Protein AF-A0A9C9N3T2-F1 (afdb_monomer_lite)

Structure (mmCIF, N/CA/C/O backbone):
data_AF-A0A9C9N3T2-F1
#
_entry.id   AF-A0A9C9N3T2-F1
#
loop_
_atom_site.group_PDB
_atom_site.id
_atom_site.type_symbol
_atom_site.label_atom_id
_atom_site.label_alt_id
_atom_site.label_comp_id
_atom_site.label_asym_id
_atom_site.label_entity_id
_atom_site.label_seq_id
_atom_site.pdbx_PDB_ins_code
_atom_site.Cartn_x
_atom_site.Cartn_y
_atom_site.Cartn_z
_atom_site.occupancy
_atom_site.B_iso_or_equiv
_atom_site.auth_seq_id
_atom_site.auth_comp_id
_atom_site.auth_asym_id
_atom_site.auth_atom_id
_atom_site.pdbx_PDB_model_num
ATOM 1 N N . MET A 1 1 ? -1.296 -2.456 -31.605 1.00 59.41 1 MET A N 1
ATOM 2 C CA . MET A 1 1 ? -0.249 -3.119 -30.795 1.00 59.41 1 MET A CA 1
ATOM 3 C C . MET A 1 1 ? -0.084 -2.321 -29.519 1.00 59.41 1 MET A C 1
ATOM 5 O O . MET A 1 1 ? -0.078 -1.100 -29.596 1.00 59.41 1 MET A O 1
ATOM 9 N N . SER A 1 2 ? -0.050 -2.994 -28.375 1.00 82.12 2 SER A N 1
ATOM 10 C CA . SER A 1 2 ? 0.147 -2.363 -27.067 1.00 82.12 2 SER A CA 1
ATOM 11 C C . SER A 1 2 ? 1.630 -1.998 -26.889 1.00 82.12 2 SER A C 1
ATOM 13 O O . SER A 1 2 ? 2.503 -2.726 -27.362 1.00 82.12 2 SER A O 1
ATOM 15 N N . ASP A 1 3 ? 1.919 -0.834 -26.300 1.00 95.31 3 ASP A N 1
ATOM 16 C CA . ASP A 1 3 ? 3.295 -0.378 -26.068 1.00 95.31 3 ASP A CA 1
ATOM 17 C C . ASP A 1 3 ? 3.925 -1.216 -24.934 1.00 95.31 3 ASP A C 1
ATOM 19 O O . ASP A 1 3 ? 3.418 -1.196 -23.805 1.00 95.31 3 ASP A O 1
ATOM 23 N N . PRO A 1 4 ? 5.051 -1.917 -25.172 1.00 95.12 4 PRO A N 1
ATOM 24 C CA . PRO A 1 4 ? 5.692 -2.770 -24.167 1.00 95.12 4 PRO A CA 1
ATOM 25 C C . PRO A 1 4 ? 6.101 -2.022 -22.884 1.00 95.12 4 PRO A C 1
ATOM 27 O O . PRO A 1 4 ? 6.212 -2.626 -21.811 1.00 95.12 4 PRO A O 1
ATOM 30 N N . ARG A 1 5 ? 6.312 -0.700 -22.947 1.00 95.00 5 ARG A N 1
ATOM 31 C CA . ARG A 1 5 ? 6.595 0.132 -21.765 1.00 95.00 5 ARG A CA 1
ATOM 32 C C . ARG A 1 5 ? 5.362 0.277 -20.879 1.00 95.00 5 ARG A C 1
ATOM 34 O O . ARG A 1 5 ? 5.484 0.195 -19.655 1.00 95.00 5 ARG A O 1
ATOM 41 N N . LEU A 1 6 ? 4.187 0.444 -21.487 1.00 96.00 6 LEU A N 1
ATOM 42 C CA . LEU A 1 6 ? 2.916 0.531 -20.768 1.00 96.00 6 LEU A CA 1
ATOM 43 C C . LEU A 1 6 ? 2.568 -0.807 -20.113 1.00 96.00 6 LEU A C 1
ATOM 45 O O . LEU A 1 6 ? 2.162 -0.833 -18.954 1.00 96.00 6 LEU A O 1
ATOM 49 N N . GLU A 1 7 ? 2.821 -1.926 -20.788 1.00 96.00 7 GLU A N 1
ATOM 50 C CA . GLU A 1 7 ? 2.612 -3.262 -20.214 1.00 96.00 7 GLU A CA 1
ATOM 51 C C . GLU A 1 7 ? 3.506 -3.519 -19.000 1.00 96.00 7 GLU A C 1
ATOM 53 O O . GLU A 1 7 ? 3.051 -4.023 -17.967 1.00 96.00 7 GLU A O 1
ATOM 58 N N . LYS A 1 8 ? 4.785 -3.128 -19.092 1.00 94.38 8 LYS A N 1
ATOM 59 C CA . LYS A 1 8 ? 5.715 -3.200 -17.962 1.00 94.38 8 LYS A CA 1
ATOM 60 C C . LYS A 1 8 ? 5.218 -2.357 -16.788 1.00 94.38 8 LYS A C 1
ATOM 62 O O . LYS A 1 8 ? 5.235 -2.845 -15.659 1.00 94.38 8 LYS A O 1
ATOM 67 N N . LEU A 1 9 ? 4.763 -1.130 -17.040 1.00 93.62 9 LEU A N 1
ATOM 68 C CA . LEU A 1 9 ? 4.235 -0.242 -16.004 1.00 93.62 9 LEU A CA 1
ATOM 69 C C . LEU A 1 9 ? 2.990 -0.831 -15.326 1.00 93.62 9 LEU A C 1
ATOM 71 O O . LEU A 1 9 ? 2.915 -0.847 -14.100 1.00 93.62 9 LEU A O 1
ATOM 75 N N . THR A 1 10 ? 2.048 -1.375 -16.098 1.00 94.31 10 THR A N 1
ATOM 76 C CA . THR A 1 10 ? 0.851 -2.044 -15.566 1.00 94.31 10 THR A CA 1
ATOM 77 C C . THR A 1 10 ? 1.220 -3.232 -14.679 1.00 94.31 10 THR A C 1
ATOM 79 O O . THR A 1 10 ? 0.683 -3.377 -13.581 1.00 94.31 10 THR A O 1
ATOM 82 N N . ARG A 1 11 ? 2.192 -4.050 -15.099 1.00 92.62 11 ARG A N 1
ATOM 83 C CA . ARG A 1 11 ? 2.688 -5.171 -14.289 1.00 92.62 11 ARG A CA 1
ATOM 84 C C . ARG A 1 11 ? 3.338 -4.701 -12.986 1.00 92.62 11 ARG A C 1
ATOM 86 O O . ARG A 1 11 ? 3.092 -5.303 -11.945 1.00 92.62 11 ARG A O 1
ATOM 93 N N . LEU A 1 12 ? 4.142 -3.636 -13.031 1.00 91.94 12 LEU A N 1
ATOM 94 C CA . LEU A 1 12 ? 4.763 -3.058 -11.836 1.00 91.94 12 LEU A CA 1
ATOM 95 C C . LEU A 1 12 ? 3.716 -2.515 -10.860 1.00 91.94 12 LEU A C 1
ATOM 97 O O . LEU A 1 12 ? 3.813 -2.791 -9.670 1.00 91.94 12 LEU A O 1
ATOM 101 N N . ARG A 1 13 ? 2.685 -1.817 -11.356 1.00 92.19 13 ARG A N 1
ATOM 102 C CA . ARG A 1 13 ? 1.560 -1.343 -10.533 1.00 92.19 13 ARG A CA 1
ATOM 103 C C . ARG A 1 13 ? 0.840 -2.496 -9.846 1.00 92.19 13 ARG A C 1
ATOM 105 O O . ARG A 1 13 ? 0.629 -2.437 -8.642 1.00 92.19 13 ARG A O 1
ATOM 112 N N . ARG A 1 14 ? 0.529 -3.568 -10.583 1.00 91.62 14 ARG A N 1
ATOM 113 C CA . ARG A 1 14 ? -0.125 -4.749 -10.004 1.00 91.62 14 ARG A CA 1
ATOM 114 C C . ARG A 1 14 ? 0.719 -5.375 -8.890 1.00 91.62 14 ARG A C 1
ATOM 116 O O . ARG A 1 14 ? 0.212 -5.588 -7.797 1.00 91.62 14 ARG A O 1
ATOM 123 N N . ARG A 1 15 ? 2.020 -5.573 -9.133 1.00 89.75 15 ARG A N 1
ATOM 124 C CA . ARG A 1 15 ? 2.951 -6.102 -8.122 1.00 89.75 15 ARG A CA 1
ATOM 125 C C . ARG A 1 15 ? 3.044 -5.192 -6.893 1.00 89.75 15 ARG A C 1
ATOM 127 O O . ARG A 1 15 ? 3.064 -5.685 -5.772 1.00 89.75 15 ARG A O 1
ATOM 134 N N . ALA A 1 16 ? 3.082 -3.873 -7.090 1.00 89.31 16 ALA A N 1
ATOM 135 C CA . ALA A 1 16 ? 3.103 -2.920 -5.985 1.00 89.31 16 ALA A CA 1
ATOM 136 C C . ALA A 1 16 ? 1.842 -3.047 -5.118 1.00 89.31 16 ALA A C 1
ATOM 138 O O . ALA A 1 16 ? 1.966 -3.034 -3.895 1.00 89.31 16 ALA A O 1
ATOM 139 N N . VAL A 1 17 ? 0.661 -3.232 -5.729 1.00 88.62 17 VAL A N 1
ATOM 140 C CA . VAL A 1 17 ? -0.630 -3.441 -5.038 1.00 88.62 17 VAL A CA 1
ATOM 141 C C . VAL A 1 17 ? -0.663 -4.754 -4.243 1.00 88.62 17 VAL A C 1
ATOM 143 O O . VAL A 1 17 ? -1.112 -4.762 -3.098 1.00 88.62 17 VAL A O 1
ATOM 146 N N . GLU A 1 18 ? -0.116 -5.837 -4.797 1.00 88.69 18 GLU A N 1
ATOM 147 C CA . GLU A 1 18 ? 0.014 -7.138 -4.115 1.00 88.69 18 GLU A CA 1
ATOM 148 C C . GLU A 1 18 ? 0.914 -7.065 -2.860 1.00 88.69 18 GLU A C 1
ATOM 150 O O . GLU A 1 18 ? 0.804 -7.889 -1.947 1.00 88.69 18 GLU A O 1
ATOM 155 N N . GLY A 1 19 ? 1.802 -6.067 -2.790 1.00 86.06 19 GLY A N 1
ATOM 156 C CA . GLY A 1 19 ? 2.645 -5.797 -1.630 1.00 86.06 19 GLY A CA 1
ATOM 157 C C . GLY A 1 19 ? 3.565 -6.973 -1.302 1.00 86.06 19 GLY A C 1
ATOM 158 O O . GLY A 1 19 ? 4.377 -7.399 -2.118 1.00 86.06 19 GLY A O 1
ATOM 159 N N . GLY A 1 20 ? 3.449 -7.506 -0.085 1.00 85.12 20 GLY A N 1
ATOM 160 C CA . GLY A 1 20 ? 4.262 -8.629 0.388 1.00 85.12 20 GLY A CA 1
ATOM 161 C C . GLY A 1 20 ? 3.927 -9.994 -0.228 1.00 85.12 20 GLY A C 1
ATOM 162 O O . GLY A 1 20 ? 4.581 -10.968 0.143 1.00 85.12 20 GLY A O 1
ATOM 163 N N . GLY A 1 21 ? 2.932 -10.069 -1.118 1.00 91.50 21 GLY A N 1
ATOM 164 C CA . GLY A 1 21 ? 2.397 -11.312 -1.671 1.00 91.50 21 GLY A CA 1
ATOM 165 C C . GLY A 1 21 ? 1.319 -11.947 -0.786 1.00 91.50 21 GLY A C 1
ATOM 166 O O . GLY A 1 21 ? 1.195 -11.626 0.400 1.00 91.50 21 GLY A O 1
ATOM 167 N N . ALA A 1 22 ? 0.546 -12.863 -1.376 1.00 92.44 22 ALA A N 1
ATOM 168 C CA . ALA A 1 22 ? -0.626 -13.482 -0.750 1.00 92.44 22 ALA A CA 1
ATOM 169 C C . ALA A 1 22 ? -0.315 -14.132 0.609 1.00 92.44 22 ALA A C 1
ATOM 171 O O . ALA A 1 22 ? -1.062 -13.934 1.564 1.00 92.44 22 ALA A O 1
ATOM 172 N N . ASP A 1 23 ? 0.825 -14.814 0.735 1.00 94.19 23 ASP A N 1
ATOM 173 C CA . ASP A 1 23 ? 1.211 -15.501 1.974 1.00 94.19 23 ASP A CA 1
ATOM 174 C C . ASP A 1 23 ? 1.405 -14.531 3.145 1.00 94.19 23 ASP A C 1
ATOM 176 O O . ASP A 1 23 ? 0.973 -14.789 4.270 1.00 94.19 23 ASP A O 1
ATOM 180 N N . ARG A 1 24 ? 2.030 -13.371 2.894 1.00 93.50 24 ARG A N 1
ATOM 181 C CA . ARG A 1 24 ? 2.231 -12.353 3.936 1.00 93.50 24 ARG A CA 1
ATOM 182 C C . ARG A 1 24 ? 0.923 -11.671 4.312 1.00 93.50 24 ARG A C 1
ATOM 184 O O . ARG A 1 24 ? 0.738 -11.355 5.484 1.00 93.50 24 ARG A O 1
ATOM 191 N N . VAL A 1 25 ? 0.036 -11.453 3.342 1.00 94.38 25 VAL A N 1
ATOM 192 C CA . VAL A 1 25 ? -1.311 -10.919 3.586 1.00 94.38 25 VAL A CA 1
ATOM 193 C C . VAL A 1 25 ? -2.101 -11.887 4.470 1.00 94.38 25 VAL A C 1
ATOM 195 O O . VAL A 1 25 ? -2.543 -11.498 5.549 1.00 94.38 25 VAL A O 1
ATOM 198 N N . ALA A 1 26 ? -2.155 -13.166 4.092 1.00 95.62 26 ALA A N 1
ATOM 199 C CA . ALA A 1 26 ? -2.829 -14.208 4.859 1.00 95.62 26 ALA A CA 1
ATOM 200 C C . ALA A 1 26 ? -2.270 -14.335 6.285 1.00 95.62 26 ALA A C 1
ATOM 202 O O . ALA A 1 26 ? -3.033 -14.437 7.242 1.00 95.62 26 ALA A O 1
ATOM 203 N N . HIS A 1 27 ? -0.947 -14.257 6.461 1.00 96.69 27 HIS A N 1
ATOM 204 C CA . HIS A 1 27 ? -0.320 -14.276 7.788 1.00 96.69 27 HIS A CA 1
ATOM 205 C C . HIS A 1 27 ? -0.718 -13.085 8.665 1.00 96.69 27 HIS A C 1
ATOM 207 O O . HIS A 1 27 ? -0.872 -13.228 9.879 1.00 96.69 27 HIS A O 1
ATOM 213 N N . GLN A 1 28 ? -0.878 -11.897 8.077 1.00 96.75 28 GLN A N 1
ATOM 214 C CA . GLN A 1 28 ? -1.356 -10.722 8.808 1.00 96.75 28 GLN A CA 1
ATOM 215 C C . GLN A 1 28 ? -2.812 -10.909 9.237 1.00 96.75 28 GLN A C 1
ATOM 217 O O . GLN A 1 28 ? -3.122 -10.725 10.416 1.00 96.75 28 GLN A O 1
ATOM 222 N N . HIS A 1 29 ? -3.668 -11.370 8.325 1.00 97.31 29 HIS A N 1
ATOM 223 C CA . HIS A 1 29 ? -5.076 -11.642 8.617 1.00 97.31 29 HIS A CA 1
ATOM 224 C C . HIS A 1 29 ? -5.256 -12.750 9.656 1.00 97.31 29 HIS A C 1
ATOM 226 O O . HIS A 1 29 ? -6.061 -12.596 10.569 1.00 97.31 29 HIS A O 1
ATOM 232 N N . ALA A 1 30 ? -4.447 -13.811 9.606 1.00 97.88 30 ALA A N 1
ATOM 233 C CA . ALA A 1 30 ? -4.449 -14.884 10.603 1.00 97.88 30 ALA A CA 1
ATOM 234 C C . ALA A 1 30 ? -4.114 -14.383 12.020 1.00 97.88 30 ALA A C 1
AT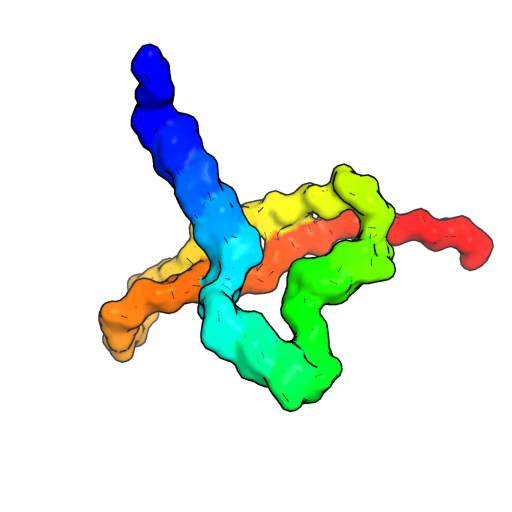OM 236 O O . ALA A 1 30 ? -4.549 -14.962 13.011 1.00 97.88 30 ALA A O 1
ATOM 237 N N . LYS A 1 31 ? -3.371 -13.275 12.129 1.00 97.62 31 LYS A N 1
ATOM 238 C CA . LYS A 1 31 ? -3.082 -12.590 13.399 1.00 97.62 31 LYS A CA 1
ATOM 239 C C . LYS A 1 31 ? -4.156 -11.573 13.801 1.00 97.62 31 LYS A C 1
ATOM 241 O O . LYS A 1 31 ? -3.930 -10.815 14.743 1.00 97.62 31 LYS A O 1
ATOM 246 N N . GLY A 1 32 ? -5.268 -11.492 13.070 1.00 97.69 32 GLY A N 1
ATOM 247 C CA . GLY A 1 32 ? -6.305 -10.476 13.259 1.00 97.69 32 GLY A CA 1
ATOM 248 C C . GLY A 1 32 ? -5.849 -9.063 12.887 1.00 97.69 32 GLY A C 1
ATOM 249 O O . GLY A 1 32 ? -6.411 -8.089 13.383 1.00 97.69 32 GLY A O 1
ATOM 250 N N . LYS A 1 33 ? -4.800 -8.926 12.063 1.00 97.50 33 LYS A N 1
ATOM 251 C CA . LYS A 1 33 ? -4.252 -7.631 11.648 1.00 97.50 33 LYS A CA 1
ATOM 252 C C . LYS A 1 33 ? -4.596 -7.348 10.197 1.00 97.50 33 LYS A C 1
ATOM 254 O O . LYS A 1 33 ? -4.432 -8.206 9.340 1.00 97.50 33 LYS A O 1
ATOM 259 N N . GLN A 1 34 ? -4.961 -6.105 9.929 1.00 95.88 34 GLN A N 1
ATOM 260 C CA . GLN A 1 34 ? -5.083 -5.591 8.573 1.00 95.88 34 GLN A CA 1
ATOM 261 C C . GLN A 1 34 ? -3.705 -5.330 7.947 1.00 95.88 34 GLN A C 1
ATOM 263 O O . GLN A 1 34 ? -2.699 -5.105 8.640 1.00 95.88 34 GLN A O 1
ATOM 268 N N . THR A 1 35 ? -3.656 -5.325 6.620 1.00 95.12 35 THR A N 1
ATOM 269 C CA . THR A 1 35 ? -2.503 -4.842 5.859 1.00 95.12 35 THR A CA 1
ATOM 270 C C . THR A 1 35 ? -2.356 -3.319 5.996 1.00 95.12 35 THR A C 1
ATOM 272 O O . THR A 1 35 ? -3.174 -2.632 6.607 1.00 95.12 35 THR A O 1
ATOM 275 N N . VAL A 1 36 ? -1.253 -2.748 5.497 1.00 92.81 36 VAL A N 1
ATOM 276 C CA . VAL A 1 36 ? -1.090 -1.281 5.494 1.00 92.81 36 VAL A CA 1
ATOM 277 C C . VAL A 1 36 ? -2.151 -0.626 4.609 1.00 92.81 36 VAL A C 1
ATOM 279 O O . VAL A 1 36 ? -2.748 0.346 5.049 1.00 92.81 36 VAL A O 1
ATOM 282 N N . ARG A 1 37 ? -2.420 -1.177 3.417 1.00 91.69 37 ARG A N 1
ATOM 283 C CA . ARG A 1 37 ? -3.417 -0.620 2.493 1.00 91.69 37 ARG A CA 1
ATOM 284 C C . ARG A 1 37 ? -4.828 -0.681 3.052 1.00 91.69 37 ARG A C 1
ATOM 286 O O . ARG A 1 37 ? -5.468 0.351 3.111 1.00 91.69 37 ARG A O 1
ATOM 293 N N . GLU A 1 38 ? -5.233 -1.820 3.607 1.00 94.06 38 GLU A N 1
ATOM 294 C CA . GLU A 1 38 ? -6.545 -1.950 4.260 1.00 94.06 38 GLU A CA 1
ATOM 295 C C . GLU A 1 38 ? -6.763 -0.906 5.365 1.00 94.06 38 GLU A C 1
ATOM 297 O O . GLU A 1 38 ? -7.863 -0.389 5.527 1.00 94.06 38 GLU A O 1
ATOM 302 N N . ARG A 1 39 ? -5.704 -0.559 6.111 1.00 95.81 39 ARG A N 1
ATOM 303 C CA . ARG A 1 39 ? -5.773 0.508 7.118 1.00 95.81 39 ARG A CA 1
ATOM 304 C C . ARG A 1 39 ? -5.876 1.898 6.499 1.00 95.81 39 ARG A C 1
ATOM 306 O O . ARG A 1 39 ? -6.554 2.746 7.065 1.00 95.81 39 ARG A O 1
ATOM 313 N N . LEU A 1 40 ? -5.184 2.147 5.387 1.00 94.25 40 LEU A N 1
ATOM 314 C CA . LEU A 1 40 ? -5.270 3.420 4.667 1.00 94.25 40 LEU A CA 1
ATOM 315 C C . LEU A 1 40 ? -6.655 3.605 4.042 1.00 94.25 40 LEU A C 1
ATOM 317 O O . LEU A 1 40 ? -7.206 4.691 4.159 1.00 94.25 40 LEU A O 1
ATOM 321 N N . ASP A 1 41 ? -7.239 2.544 3.486 1.00 93.31 41 ASP A N 1
ATOM 322 C CA . ASP A 1 41 ? -8.585 2.556 2.903 1.00 93.31 41 ASP A CA 1
ATOM 323 C C . ASP A 1 41 ? -9.671 2.875 3.945 1.00 93.31 41 ASP A C 1
ATOM 325 O O . ASP A 1 41 ? -10.704 3.440 3.612 1.00 93.31 41 ASP A O 1
ATOM 329 N N . GLN A 1 42 ? -9.446 2.536 5.220 1.00 94.94 42 GLN A N 1
ATOM 330 C CA . GLN A 1 42 ? -10.353 2.900 6.319 1.00 94.94 42 GLN A CA 1
ATOM 331 C C . GLN A 1 42 ? -10.128 4.314 6.856 1.00 94.94 42 GLN A C 1
ATOM 333 O O . GLN A 1 42 ? -11.010 4.871 7.506 1.00 94.94 42 GLN A O 1
ATOM 338 N N . LEU A 1 43 ? -8.927 4.861 6.667 1.00 96.38 43 LEU A N 1
ATOM 339 C CA . LEU A 1 43 ? -8.519 6.138 7.247 1.00 96.38 43 LEU A CA 1
ATOM 340 C C . LEU A 1 43 ? -8.766 7.318 6.305 1.00 96.38 43 LEU A C 1
ATOM 342 O O . LEU A 1 43 ? -8.991 8.430 6.777 1.00 96.38 43 LEU A O 1
ATOM 346 N N . LEU A 1 44 ? -8.639 7.090 5.000 1.00 95.94 44 LEU A N 1
ATOM 347 C CA . LEU A 1 44 ? -8.679 8.122 3.974 1.00 95.94 44 LEU A CA 1
ATOM 348 C C . LEU A 1 44 ? -10.005 8.081 3.222 1.00 95.94 44 LEU A C 1
ATOM 350 O O . LEU A 1 44 ? -10.584 7.015 3.026 1.00 95.94 44 LEU A O 1
ATOM 354 N N . ASP A 1 45 ? -10.440 9.244 2.744 1.00 96.12 45 ASP A N 1
ATOM 355 C CA . ASP A 1 45 ? -11.574 9.320 1.830 1.00 96.12 45 ASP A CA 1
ATOM 356 C C . ASP A 1 45 ? -11.259 8.559 0.536 1.00 96.12 45 ASP A C 1
ATOM 358 O O . ASP A 1 45 ? -10.116 8.540 0.051 1.00 96.12 45 ASP A O 1
ATOM 362 N N . GLU A 1 46 ? -12.284 7.947 -0.052 1.00 92.62 46 GLU A N 1
ATOM 363 C CA . GLU A 1 46 ? -12.139 7.173 -1.280 1.00 92.62 46 GLU A CA 1
ATOM 364 C C . GLU A 1 46 ? -11.451 7.990 -2.386 1.00 92.62 46 GLU A C 1
ATOM 366 O O . GLU A 1 46 ? -11.731 9.169 -2.599 1.00 92.62 46 GLU A O 1
ATOM 371 N N . ALA A 1 47 ? -10.529 7.346 -3.107 1.00 89.06 47 ALA A N 1
ATOM 372 C CA . ALA A 1 47 ? -9.765 7.937 -4.209 1.00 89.06 47 ALA A CA 1
ATOM 373 C C . ALA A 1 47 ? -8.885 9.160 -3.855 1.00 89.06 47 ALA A C 1
ATOM 375 O O . ALA A 1 47 ? -8.410 9.842 -4.765 1.00 89.06 47 ALA A O 1
ATOM 376 N N . THR A 1 48 ? -8.595 9.415 -2.571 1.00 94.00 48 THR A N 1
ATOM 377 C CA . THR A 1 48 ? -7.682 10.505 -2.157 1.00 94.00 48 THR A CA 1
ATOM 378 C C . THR A 1 48 ? -6.233 10.068 -1.938 1.00 94.00 48 THR A C 1
ATOM 380 O O . THR A 1 48 ? -5.323 10.900 -1.958 1.00 94.00 48 THR A O 1
ATOM 383 N N . LEU A 1 49 ? -5.979 8.766 -1.768 1.00 93.38 49 LEU A N 1
ATOM 384 C CA . LEU A 1 49 ? -4.628 8.246 -1.569 1.00 93.38 49 LEU A CA 1
ATOM 385 C C . LEU A 1 49 ? -3.764 8.450 -2.823 1.00 93.38 49 LEU A C 1
ATOM 387 O O . LEU A 1 49 ? -3.998 7.845 -3.870 1.00 93.38 49 LEU A O 1
ATOM 391 N N . ASN A 1 50 ? -2.697 9.232 -2.676 1.00 93.06 50 ASN A N 1
ATOM 392 C CA . ASN A 1 50 ? -1.636 9.360 -3.668 1.00 93.06 50 ASN A CA 1
ATOM 393 C C . ASN A 1 50 ? -0.343 8.725 -3.128 1.00 93.06 50 ASN A C 1
ATOM 395 O O . ASN A 1 50 ? 0.383 9.332 -2.338 1.00 93.06 50 ASN A O 1
ATOM 399 N N . GLU A 1 51 ? -0.081 7.468 -3.504 1.00 90.56 51 GLU A N 1
ATOM 400 C CA . GLU A 1 51 ? 1.114 6.739 -3.062 1.00 90.56 51 GLU A CA 1
ATOM 401 C C . GLU A 1 51 ? 2.384 7.311 -3.708 1.00 90.56 51 GLU A C 1
ATOM 403 O O . GLU A 1 51 ? 2.562 7.261 -4.928 1.00 90.56 51 GLU A O 1
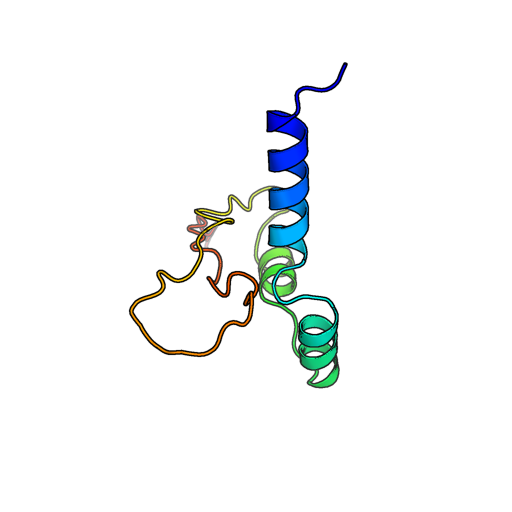ATOM 408 N N . LEU A 1 52 ? 3.315 7.788 -2.878 1.00 92.00 52 LEU A N 1
ATOM 409 C CA . LEU A 1 52 ? 4.646 8.166 -3.340 1.00 92.00 52 LEU A CA 1
ATOM 410 C C . LEU A 1 52 ? 5.549 6.936 -3.405 1.00 92.00 52 LEU A C 1
ATOM 412 O O . LEU A 1 52 ? 5.551 6.093 -2.507 1.00 92.00 52 LEU A O 1
ATOM 416 N N . GLU A 1 53 ? 6.357 6.884 -4.463 1.00 88.69 53 GLU A N 1
ATOM 417 C CA . GLU A 1 53 ? 7.434 5.904 -4.617 1.00 88.69 53 GLU A CA 1
ATOM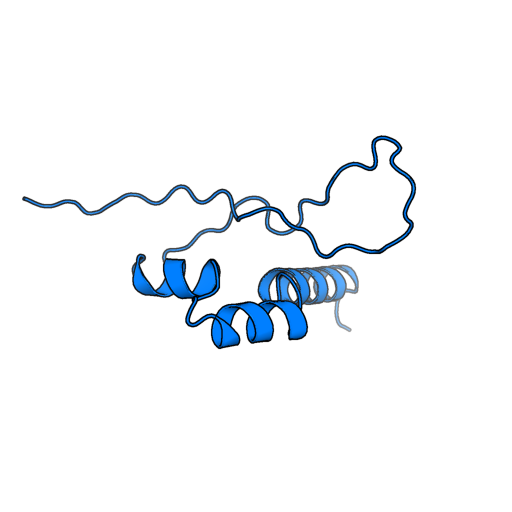 418 C C . GLU A 1 53 ? 7.011 4.411 -4.509 1.00 88.69 53 GLU A C 1
ATOM 420 O O . GLU A 1 53 ? 7.720 3.614 -3.886 1.00 88.69 53 GLU A O 1
ATOM 425 N N . PRO A 1 54 ? 5.923 3.957 -5.172 1.00 89.38 54 PRO A N 1
ATOM 426 C CA . PRO A 1 54 ? 5.391 2.591 -5.019 1.00 89.38 54 PRO A CA 1
ATOM 427 C C . PRO A 1 54 ? 6.302 1.479 -5.575 1.00 89.38 54 PRO A C 1
ATOM 429 O O . PRO A 1 54 ? 5.984 0.296 -5.467 1.00 89.38 54 PRO A O 1
ATOM 432 N N . PHE A 1 55 ? 7.424 1.841 -6.206 1.00 88.56 55 PHE A N 1
ATOM 433 C CA . PHE 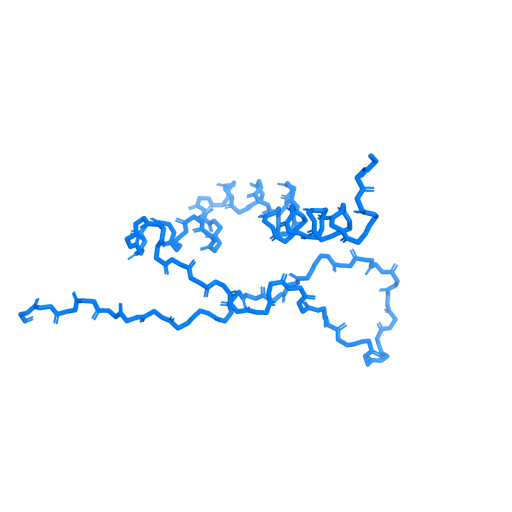A 1 55 ? 8.360 0.917 -6.854 1.00 88.56 55 PHE A CA 1
ATOM 434 C C . PHE A 1 55 ? 9.756 0.916 -6.216 1.00 88.56 55 PHE A C 1
ATOM 436 O O . PHE A 1 55 ? 10.683 0.352 -6.800 1.00 88.56 55 PHE A O 1
ATOM 443 N N . VAL A 1 56 ? 9.943 1.565 -5.060 1.00 85.56 56 VAL A N 1
ATOM 444 C CA . VAL A 1 56 ? 11.255 1.612 -4.398 1.00 85.56 56 VAL A CA 1
ATOM 445 C C . VAL A 1 56 ? 11.656 0.228 -3.905 1.00 85.56 56 VAL A C 1
ATOM 447 O O . VAL A 1 56 ? 10.973 -0.391 -3.094 1.00 85.56 56 VAL A O 1
ATOM 450 N N . ALA A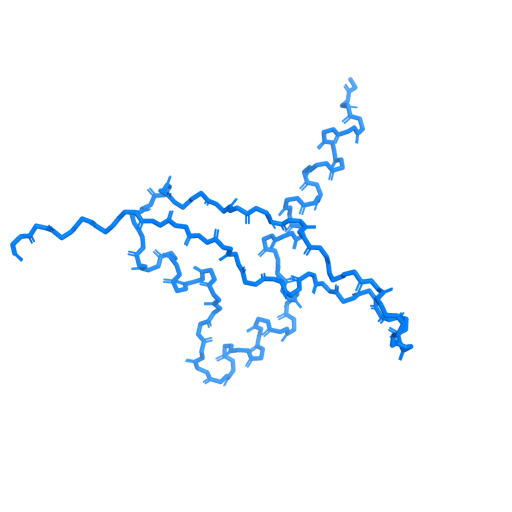 1 57 ? 12.806 -0.242 -4.378 1.00 77.88 57 ALA A N 1
ATOM 451 C CA . ALA A 1 57 ? 13.453 -1.452 -3.899 1.00 77.88 57 ALA A CA 1
ATOM 452 C C . ALA A 1 57 ? 14.616 -1.097 -2.971 1.00 77.88 57 ALA A C 1
ATOM 454 O O . ALA A 1 57 ? 15.271 -0.068 -3.150 1.00 77.88 57 ALA A O 1
ATOM 455 N N . ALA A 1 58 ? 14.886 -1.967 -1.993 1.00 77.94 58 ALA A N 1
ATOM 456 C CA . ALA A 1 58 ? 16.092 -1.854 -1.186 1.00 77.94 58 ALA A CA 1
ATOM 457 C C . ALA A 1 58 ? 17.314 -1.877 -2.114 1.00 77.94 58 ALA A C 1
ATOM 459 O O . ALA A 1 58 ? 17.427 -2.744 -2.986 1.00 77.94 58 ALA A O 1
ATOM 460 N N . ARG A 1 59 ? 18.219 -0.914 -1.938 1.00 66.44 59 ARG A N 1
ATOM 461 C CA . ARG A 1 59 ? 19.508 -0.938 -2.620 1.00 66.44 59 ARG A CA 1
ATOM 462 C C . ARG A 1 59 ? 20.312 -2.089 -2.019 1.00 66.44 59 ARG A C 1
ATOM 464 O O . ARG A 1 59 ? 20.361 -2.234 -0.800 1.00 66.44 59 ARG A O 1
ATOM 471 N N . ALA A 1 60 ? 20.859 -2.950 -2.870 1.00 57.66 60 ALA A N 1
ATOM 472 C CA . ALA A 1 60 ? 21.693 -4.058 -2.432 1.00 57.66 60 ALA A CA 1
ATOM 473 C C . ALA A 1 60 ? 23.053 -3.515 -1.975 1.00 57.66 60 ALA A C 1
ATOM 475 O O . ALA A 1 60 ? 24.022 -3.531 -2.729 1.00 57.66 60 ALA A O 1
ATOM 476 N N . ASP A 1 61 ? 23.115 -3.012 -0.749 1.00 52.00 61 ASP A N 1
ATOM 477 C CA . ASP A 1 61 ? 24.380 -2.831 -0.055 1.00 52.00 61 ASP A CA 1
ATOM 478 C C . ASP A 1 61 ? 24.688 -4.203 0.557 1.00 52.00 61 ASP A C 1
ATOM 480 O O . ASP A 1 61 ? 23.965 -4.664 1.436 1.00 52.00 61 ASP A O 1
ATOM 484 N N . ALA A 1 62 ? 25.655 -4.900 -0.045 1.00 50.19 62 ALA A N 1
ATOM 485 C CA . ALA A 1 62 ? 26.072 -6.281 0.204 1.00 50.19 62 ALA A CA 1
ATOM 486 C C . ALA A 1 62 ? 25.628 -6.886 1.555 1.00 50.19 62 ALA A C 1
ATOM 488 O O . ALA A 1 62 ? 26.334 -6.819 2.557 1.00 50.19 62 ALA A O 1
ATOM 489 N N . MET A 1 63 ? 24.476 -7.550 1.551 1.00 45.56 63 MET A N 1
ATOM 490 C CA . MET A 1 63 ? 24.161 -8.612 2.494 1.00 45.56 63 MET A CA 1
ATOM 491 C C . MET A 1 63 ? 23.603 -9.740 1.639 1.00 45.56 63 MET A C 1
ATOM 493 O O . MET A 1 63 ? 22.517 -9.616 1.068 1.00 45.56 63 MET A O 1
ATOM 497 N N . GLU A 1 64 ? 24.435 -10.761 1.437 1.00 47.06 64 GLU A N 1
ATOM 498 C CA . GLU A 1 64 ? 24.078 -11.971 0.707 1.00 47.06 64 GLU A CA 1
ATOM 499 C C . GLU A 1 64 ? 22.794 -12.552 1.294 1.00 47.06 64 GLU A C 1
ATOM 501 O O . GLU A 1 64 ? 22.742 -12.927 2.457 1.00 47.06 64 GLU A O 1
ATOM 506 N N . ASP A 1 65 ? 21.743 -12.529 0.484 1.00 45.38 65 ASP A N 1
ATOM 507 C CA . ASP A 1 65 ? 20.860 -13.663 0.248 1.00 45.38 65 ASP A CA 1
ATOM 508 C C . ASP A 1 65 ? 19.989 -13.287 -0.952 1.00 45.38 65 ASP A C 1
ATOM 510 O O . ASP A 1 65 ? 19.185 -12.351 -0.905 1.00 45.38 65 ASP A O 1
ATOM 514 N N . GLY A 1 66 ? 20.216 -13.981 -2.069 1.00 44.00 66 GLY A N 1
ATOM 515 C CA . GLY A 1 66 ? 19.633 -13.745 -3.394 1.00 44.00 66 GLY A CA 1
ATOM 516 C C . GLY A 1 66 ? 18.132 -14.030 -3.499 1.00 44.00 66 GLY A C 1
ATOM 517 O O . GLY A 1 66 ? 17.694 -14.701 -4.429 1.00 44.00 66 GLY A O 1
ATOM 518 N N . ALA A 1 67 ? 17.331 -13.529 -2.564 1.00 47.66 67 ALA A N 1
ATOM 519 C CA . ALA A 1 67 ? 15.881 -13.555 -2.644 1.00 47.66 67 ALA A CA 1
ATOM 520 C C . ALA A 1 67 ? 15.369 -12.235 -3.242 1.00 47.66 67 ALA A C 1
ATOM 522 O O . ALA A 1 67 ? 15.609 -11.159 -2.688 1.00 47.66 67 ALA A O 1
ATOM 523 N N . ASP A 1 68 ? 14.617 -12.325 -4.345 1.00 46.75 68 ASP A N 1
ATOM 524 C CA . ASP A 1 68 ? 13.773 -11.253 -4.896 1.00 46.75 68 ASP A CA 1
ATOM 525 C C . ASP A 1 68 ? 12.697 -10.886 -3.861 1.00 46.75 68 ASP A C 1
ATOM 527 O O . ASP A 1 68 ? 11.562 -11.365 -3.888 1.00 46.75 68 ASP A O 1
ATOM 531 N N . ARG A 1 69 ? 13.088 -10.102 -2.850 1.00 49.88 69 ARG A N 1
ATOM 532 C CA . ARG A 1 69 ? 12.179 -9.662 -1.796 1.00 49.88 69 ARG A CA 1
ATOM 533 C C . ARG A 1 69 ? 11.230 -8.628 -2.406 1.00 49.88 69 ARG A C 1
ATOM 535 O O . ARG A 1 69 ? 11.710 -7.596 -2.879 1.00 49.88 69 ARG A O 1
ATOM 542 N N . PRO A 1 70 ? 9.900 -8.848 -2.370 1.00 49.12 70 PRO A N 1
ATOM 543 C CA . PRO A 1 70 ? 8.959 -7.810 -2.758 1.00 49.12 70 PRO A CA 1
ATOM 544 C C . PRO A 1 70 ? 9.237 -6.563 -1.919 1.00 49.12 70 PRO A C 1
ATOM 546 O O . PRO A 1 70 ? 9.506 -6.667 -0.717 1.00 49.12 70 PRO A O 1
ATOM 549 N N . THR A 1 71 ? 9.231 -5.414 -2.593 1.00 48.66 71 THR A N 1
ATOM 550 C CA . THR A 1 71 ? 9.573 -4.087 -2.081 1.00 48.66 71 THR A CA 1
ATOM 551 C C . THR A 1 71 ? 8.866 -3.825 -0.755 1.00 48.66 71 THR A C 1
ATOM 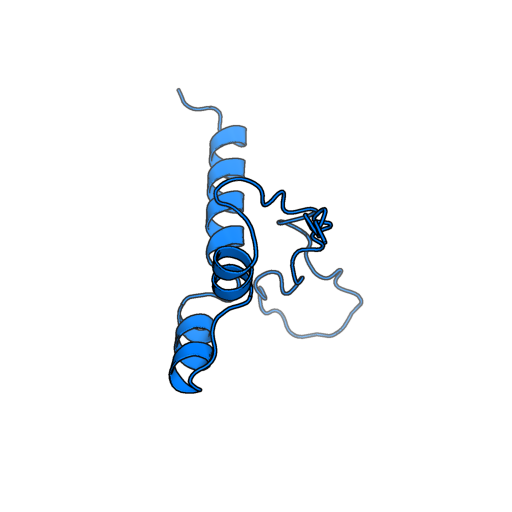553 O O . THR A 1 71 ? 7.694 -3.464 -0.714 1.00 48.66 71 THR A O 1
ATOM 556 N N . ALA A 1 72 ? 9.567 -4.038 0.355 1.00 46.59 72 ALA A N 1
ATOM 557 C CA . ALA A 1 72 ? 9.084 -3.671 1.674 1.00 46.59 72 ALA A CA 1
ATOM 558 C C . ALA A 1 72 ? 9.454 -2.205 1.936 1.00 46.59 72 ALA A C 1
ATOM 560 O O . ALA A 1 72 ? 10.252 -1.915 2.821 1.00 46.59 72 ALA A O 1
ATOM 561 N N . SER A 1 73 ? 8.906 -1.282 1.145 1.00 45.22 73 SER A N 1
ATOM 562 C CA . SER A 1 73 ? 8.743 0.099 1.590 1.00 45.22 73 SER A CA 1
ATOM 563 C C . SER A 1 73 ? 7.281 0.262 1.996 1.00 45.22 73 SER A C 1
ATOM 565 O O . SER A 1 73 ? 6.363 -0.090 1.256 1.00 45.22 73 SER A O 1
ATOM 567 N N . ALA A 1 74 ? 7.038 0.722 3.222 1.00 49.72 74 ALA A N 1
ATOM 568 C CA . ALA A 1 74 ? 5.727 1.269 3.536 1.00 49.72 74 ALA A CA 1
ATOM 569 C C . ALA A 1 74 ? 5.535 2.501 2.630 1.00 49.72 74 ALA A C 1
ATOM 571 O O . ALA A 1 74 ? 6.479 3.293 2.531 1.00 49.72 74 ALA A O 1
ATOM 572 N N . PRO A 1 75 ? 4.382 2.669 1.957 1.00 48.00 75 PRO A N 1
ATOM 573 C CA . PRO A 1 75 ? 4.150 3.836 1.118 1.00 48.00 75 PRO A CA 1
ATOM 574 C C . PRO A 1 75 ? 4.353 5.099 1.958 1.00 48.00 75 PRO A C 1
ATOM 576 O O . PRO A 1 75 ? 3.759 5.257 3.028 1.00 48.00 75 PRO A O 1
ATOM 579 N N . ARG A 1 76 ? 5.231 5.991 1.494 1.00 49.00 76 ARG A N 1
ATOM 580 C CA . ARG A 1 76 ? 5.426 7.311 2.097 1.00 49.00 76 ARG A CA 1
ATOM 581 C C . ARG A 1 76 ? 4.255 8.181 1.640 1.00 49.00 76 ARG A C 1
ATOM 583 O O . ARG A 1 76 ? 4.355 8.874 0.641 1.00 49.00 76 ARG A O 1
ATOM 590 N N . ALA A 1 77 ? 3.121 8.092 2.325 1.00 51.34 77 ALA A N 1
ATOM 591 C CA . ALA A 1 77 ? 1.949 8.912 2.035 1.00 51.34 77 ALA A CA 1
ATOM 592 C C . ALA A 1 77 ? 1.936 10.158 2.939 1.00 51.34 77 ALA A C 1
ATOM 594 O O . ALA A 1 77 ? 2.042 10.036 4.159 1.00 51.34 77 ALA A O 1
ATOM 595 N N . TRP A 1 78 ? 1.801 11.344 2.341 1.00 49.50 78 TRP A N 1
ATOM 596 C CA . TRP A 1 78 ? 1.361 12.558 3.035 1.00 49.50 78 TRP A CA 1
ATOM 597 C C . TRP A 1 78 ? -0.097 12.785 2.641 1.00 49.50 78 TRP A C 1
ATOM 599 O O . TRP A 1 78 ? -0.386 12.934 1.457 1.00 49.50 78 TRP A O 1
ATOM 609 N N . GLY A 1 79 ? -1.003 12.759 3.617 1.00 47.44 79 GLY A N 1
ATOM 610 C CA . GLY A 1 79 ? -2.417 13.075 3.430 1.00 47.44 79 GLY A CA 1
ATOM 611 C C . GLY A 1 79 ? -2.787 14.260 4.310 1.00 47.44 79 GLY A C 1
ATOM 612 O O . GLY A 1 79 ? -2.389 14.311 5.477 1.00 47.44 79 GLY A O 1
ATOM 613 N N . GLU A 1 80 ? -3.510 15.225 3.752 1.00 52.97 80 GLU A N 1
ATOM 614 C CA . GLU A 1 80 ? -4.109 16.298 4.537 1.00 52.97 80 GLU A CA 1
ATOM 615 C C . GLU A 1 80 ? -5.253 15.709 5.366 1.00 52.97 80 GLU A C 1
ATOM 617 O O . GLU A 1 80 ? -6.139 15.037 4.846 1.00 52.97 80 GLU A O 1
ATOM 622 N N . SER A 1 81 ? -5.203 15.916 6.681 1.00 51.50 81 SER A N 1
ATOM 623 C CA . SER A 1 81 ? -6.290 15.537 7.578 1.00 51.50 81 SER A CA 1
ATOM 624 C C . SER A 1 81 ? -7.359 16.630 7.530 1.00 51.50 81 SER A C 1
ATOM 626 O O . SER A 1 81 ? -7.054 17.761 7.922 1.00 51.50 81 SER A O 1
ATOM 628 N N . PRO A 1 82 ? -8.612 16.341 7.130 1.00 55.81 82 PRO A N 1
ATOM 629 C CA . PRO A 1 82 ? -9.707 17.267 7.349 1.00 55.81 82 PRO A CA 1
ATOM 630 C C . PRO A 1 82 ? -10.106 17.188 8.826 1.00 55.81 82 PRO A C 1
ATOM 632 O O . PRO A 1 82 ? -11.074 16.535 9.204 1.00 55.81 82 PRO A O 1
ATOM 635 N N . ARG A 1 83 ? -9.340 17.849 9.700 1.00 48.25 83 ARG A N 1
ATOM 636 C CA . ARG A 1 83 ? -9.857 18.222 11.018 1.00 48.25 83 ARG A CA 1
ATOM 637 C C . ARG A 1 83 ? -10.587 19.545 10.879 1.00 48.25 83 ARG A C 1
ATOM 639 O O . ARG A 1 83 ? -9.975 20.607 10.851 1.00 48.25 83 ARG A O 1
ATOM 646 N N . SER A 1 84 ? -11.907 19.448 10.776 1.00 54.06 84 SER A N 1
ATOM 647 C CA . SER A 1 84 ? -12.793 20.497 11.264 1.00 54.06 84 SER A CA 1
ATOM 648 C C . SER A 1 84 ? -13.245 20.158 12.683 1.00 54.06 84 SER A C 1
ATOM 650 O O . SER A 1 84 ? -13.585 19.007 12.960 1.00 54.06 84 SER A O 1
ATOM 652 N N . VAL A 1 85 ? -13.293 21.223 13.492 1.00 48.75 85 VAL A N 1
ATOM 653 C CA . VAL A 1 85 ? -13.649 21.355 14.918 1.00 48.75 85 VAL A CA 1
ATOM 654 C C . VAL A 1 85 ? -12.493 21.158 15.894 1.00 48.75 85 VAL A C 1
ATOM 656 O O . VAL A 1 85 ? -12.014 20.019 16.077 1.00 48.75 85 VAL A O 1
#

pLDDT: mean 78.56, std 20.33, range [44.0, 97.88]

Foldseek 3Di:
DDDVVVVVVVVLVVLLVCAQHPVVQVVCVVVVHHDLVVVVPVVDDPPQWDFPPSNDADDCPDDDDPDPGRRPDRGPTDDDDPDDD

Secondary structure (DSSP, 8-state):
---HHHHHHHHHHHHHHHTT-HHHHHHHHHTT---HHHHHHHHS-TT----B-TTPPPP--S----------PPPB---------

Sequence (85 aa):
MSDPRLEKLTRLRRRAVEGGGADRVAHQHAKGKQTVRERLDQLLDEATLNELEPFVAARADAMEDGADRPTASAPRAWGESPRSV

Radius of gyration: 15.98 Å; chains: 1; bounding box: 40×37×46 Å